Protein AF-A0A3D3CKE8-F1 (afdb_monomer_lite)

Structure (mmCIF, N/CA/C/O backbone):
data_AF-A0A3D3CKE8-F1
#
_entry.id   AF-A0A3D3CKE8-F1
#
loop_
_atom_site.group_PDB
_atom_site.id
_atom_site.type_symbol
_atom_site.label_atom_id
_atom_site.label_alt_id
_atom_site.label_comp_id
_atom_site.label_asym_id
_atom_site.label_entity_id
_atom_site.label_seq_id
_atom_site.pdbx_PDB_ins_code
_atom_site.Cartn_x
_atom_site.Cartn_y
_atom_site.Cartn_z
_atom_site.occupancy
_atom_site.B_iso_or_equiv
_atom_site.auth_seq_id
_atom_site.auth_comp_id
_atom_site.auth_asym_id
_atom_site.auth_atom_id
_atom_site.pdbx_PDB_model_num
ATOM 1 N N . MET A 1 1 ? 55.473 -10.782 -34.922 1.00 49.25 1 MET A N 1
ATOM 2 C CA . MET A 1 1 ? 54.188 -11.272 -35.466 1.00 49.25 1 MET A CA 1
ATOM 3 C C . MET A 1 1 ? 53.089 -10.391 -34.891 1.00 49.25 1 MET A C 1
ATOM 5 O O . MET A 1 1 ? 52.967 -10.340 -33.675 1.00 49.25 1 MET A O 1
ATOM 9 N N . GLN A 1 2 ? 52.391 -9.617 -35.725 1.00 47.38 2 GLN A N 1
ATOM 10 C CA . GLN A 1 2 ? 51.287 -8.747 -35.299 1.00 47.38 2 GLN A CA 1
ATOM 11 C C . GLN A 1 2 ? 50.040 -9.620 -35.081 1.00 47.38 2 GLN A C 1
ATOM 13 O O . GLN A 1 2 ? 49.719 -10.429 -35.950 1.00 47.38 2 GLN A O 1
ATOM 18 N N . ALA A 1 3 ? 49.367 -9.502 -33.935 1.00 47.38 3 ALA A N 1
ATOM 19 C CA . ALA A 1 3 ? 48.113 -10.216 -33.694 1.00 47.38 3 ALA A CA 1
ATOM 20 C C . ALA A 1 3 ? 47.030 -9.736 -34.685 1.00 47.38 3 ALA A C 1
ATOM 22 O O . ALA A 1 3 ? 46.976 -8.534 -34.964 1.00 47.38 3 ALA A O 1
ATOM 23 N N . PRO A 1 4 ? 46.174 -10.628 -35.218 1.00 55.47 4 PRO A N 1
ATOM 24 C CA . PRO A 1 4 ? 45.090 -10.217 -36.096 1.00 55.47 4 PRO A CA 1
ATOM 25 C C . PRO A 1 4 ? 44.102 -9.368 -35.293 1.00 55.47 4 PRO A C 1
ATOM 27 O O . PRO A 1 4 ? 43.492 -9.836 -34.331 1.00 55.47 4 PRO A O 1
ATOM 30 N N . PHE A 1 5 ? 43.962 -8.101 -35.677 1.00 59.69 5 PHE A N 1
ATOM 31 C CA . PHE A 1 5 ? 42.870 -7.266 -35.202 1.00 59.69 5 PHE A CA 1
ATOM 32 C C . PHE A 1 5 ? 41.587 -7.852 -35.794 1.00 59.69 5 PHE A C 1
ATOM 34 O O . PHE A 1 5 ? 41.424 -7.872 -37.014 1.00 59.69 5 PHE A O 1
ATOM 41 N N . VAL A 1 6 ? 40.712 -8.402 -34.949 1.00 62.38 6 VAL A N 1
ATOM 42 C CA . VAL A 1 6 ? 39.383 -8.845 -35.376 1.00 62.38 6 VAL A CA 1
ATOM 43 C C . VAL A 1 6 ? 38.647 -7.594 -35.839 1.00 62.38 6 VAL A C 1
ATOM 45 O O . VAL A 1 6 ? 38.214 -6.782 -35.024 1.00 62.38 6 VAL A O 1
ATOM 48 N N . VAL A 1 7 ? 38.569 -7.399 -37.155 1.00 60.78 7 VAL A N 1
ATOM 49 C CA . VAL A 1 7 ? 37.705 -6.383 -37.749 1.00 60.78 7 VAL A CA 1
ATOM 50 C C . VAL A 1 7 ? 36.291 -6.800 -37.379 1.00 60.78 7 VAL A C 1
ATOM 52 O O . VAL A 1 7 ? 35.799 -7.819 -37.859 1.00 60.78 7 VAL A O 1
ATOM 55 N N . LEU A 1 8 ? 35.679 -6.071 -36.447 1.00 63.47 8 LEU A N 1
ATOM 56 C CA . LEU A 1 8 ? 34.263 -6.230 -36.155 1.00 63.47 8 LEU A CA 1
ATOM 57 C C . LEU A 1 8 ? 33.516 -6.050 -37.475 1.00 63.47 8 LEU A C 1
ATOM 59 O O . LEU A 1 8 ? 33.596 -4.986 -38.088 1.00 63.47 8 LEU A O 1
ATOM 63 N N . ASP A 1 9 ? 32.853 -7.116 -37.919 1.00 76.62 9 ASP A N 1
ATOM 64 C CA . ASP A 1 9 ? 31.971 -7.082 -39.077 1.00 76.62 9 ASP A CA 1
ATOM 65 C C . ASP A 1 9 ? 30.974 -5.938 -38.861 1.00 76.62 9 ASP A C 1
ATOM 67 O O . ASP A 1 9 ? 30.253 -5.914 -37.858 1.00 76.62 9 ASP A O 1
ATOM 71 N N . SER A 1 10 ? 30.973 -4.959 -39.765 1.00 71.81 10 SER A N 1
ATOM 72 C CA . SER A 1 10 ? 30.092 -3.794 -39.690 1.00 71.81 10 SER A CA 1
ATOM 73 C C . SER A 1 10 ? 28.623 -4.207 -39.555 1.00 71.81 10 SER A C 1
ATOM 75 O O . SER A 1 10 ? 27.879 -3.548 -38.834 1.00 71.81 10 SER A O 1
ATOM 77 N N . SER A 1 11 ? 28.238 -5.365 -40.106 1.00 80.00 11 SER A N 1
ATOM 78 C CA . SER A 1 11 ? 26.905 -5.948 -39.936 1.00 80.00 11 SER A CA 1
ATOM 79 C C . SER A 1 11 ? 26.580 -6.292 -38.477 1.00 80.00 11 SER A C 1
ATOM 81 O O . SER A 1 11 ? 25.439 -6.146 -38.038 1.00 80.00 11 SER A O 1
ATOM 83 N N . LEU A 1 12 ? 27.560 -6.744 -37.688 1.00 84.25 12 LEU A N 1
ATOM 84 C CA . LEU A 1 12 ? 27.356 -7.027 -36.264 1.00 84.25 12 LEU A CA 1
ATOM 85 C C . LEU A 1 12 ? 27.201 -5.741 -35.454 1.00 84.25 12 LEU A C 1
ATOM 87 O O . LEU A 1 12 ? 26.384 -5.697 -34.535 1.00 84.25 12 LEU A O 1
ATOM 91 N N . VAL A 1 13 ? 27.957 -4.698 -35.800 1.00 85.38 13 VAL A N 1
ATOM 92 C CA . VAL A 1 13 ? 27.837 -3.382 -35.158 1.00 85.38 13 VAL A CA 1
ATOM 93 C C . VAL A 1 13 ? 26.453 -2.787 -35.427 1.00 85.38 13 VAL A C 1
ATOM 95 O O . VAL A 1 13 ? 25.785 -2.353 -34.491 1.00 85.38 13 VAL A O 1
ATOM 98 N N . GLU A 1 14 ? 25.978 -2.867 -36.671 1.00 90.44 14 GLU A N 1
ATOM 99 C CA . GLU A 1 14 ? 24.637 -2.421 -37.066 1.00 90.44 14 GLU A CA 1
ATOM 100 C C . GLU A 1 14 ? 23.529 -3.158 -36.299 1.00 90.44 14 GLU A C 1
ATOM 102 O O . GLU A 1 14 ? 22.636 -2.517 -35.743 1.00 90.44 14 GLU A O 1
ATOM 107 N N . LYS A 1 15 ? 23.624 -4.490 -36.168 1.00 92.88 15 LYS A N 1
ATOM 108 C CA . LYS A 1 15 ? 22.667 -5.298 -35.386 1.00 92.88 15 LYS A CA 1
ATOM 109 C C . LYS A 1 15 ? 22.637 -4.917 -33.907 1.00 92.88 15 LYS A C 1
ATOM 111 O O . LYS A 1 15 ? 21.574 -4.882 -33.292 1.00 92.88 15 LYS A O 1
ATOM 116 N N . VAL A 1 16 ? 23.795 -4.637 -33.310 1.00 94.81 16 VAL A N 1
ATOM 117 C CA . VAL A 1 16 ? 23.869 -4.191 -31.910 1.00 94.81 16 VAL A CA 1
ATOM 118 C C . VAL A 1 16 ? 23.170 -2.845 -31.734 1.00 94.81 16 VAL A C 1
ATOM 120 O O . VAL A 1 16 ? 22.486 -2.631 -30.731 1.00 94.81 16 VAL A O 1
ATOM 123 N N . ASP A 1 17 ? 23.321 -1.938 -32.692 1.00 95.50 17 ASP A N 1
ATOM 124 C CA . ASP A 1 17 ? 22.684 -0.628 -32.628 1.00 95.50 17 ASP A CA 1
ATOM 125 C C . ASP A 1 17 ? 21.171 -0.697 -32.860 1.00 95.50 17 ASP A C 1
ATOM 127 O O . ASP A 1 17 ? 20.424 0.025 -32.196 1.00 95.50 17 ASP A O 1
ATOM 131 N N . GLU A 1 18 ? 20.703 -1.607 -33.712 1.00 96.75 18 GLU A N 1
ATOM 132 C CA . GLU A 1 18 ? 19.280 -1.922 -33.862 1.00 96.75 18 GLU A CA 1
ATOM 133 C C . GLU A 1 18 ? 18.679 -2.458 -32.554 1.00 96.75 18 GLU A C 1
ATOM 135 O O . GLU A 1 18 ? 17.716 -1.886 -32.038 1.00 96.75 18 GLU A O 1
ATOM 140 N N . LEU A 1 19 ? 19.320 -3.446 -31.921 1.00 96.81 19 LEU A N 1
ATOM 141 C CA . LE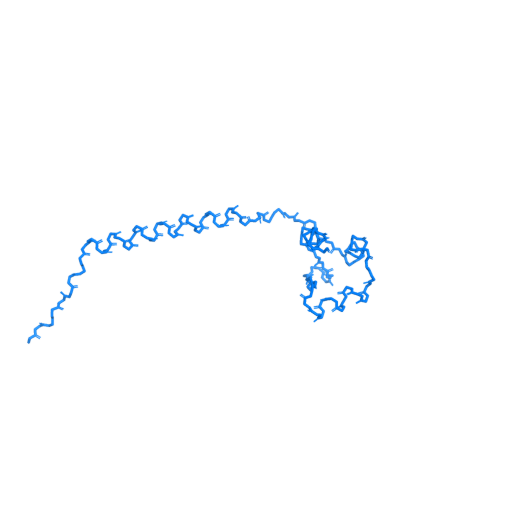U A 1 19 ? 18.868 -3.987 -30.634 1.00 96.81 19 LEU A CA 1
ATOM 142 C C . LEU A 1 19 ? 18.819 -2.923 -29.530 1.00 96.81 19 LEU A C 1
ATOM 144 O O . LEU A 1 19 ? 17.896 -2.902 -28.714 1.00 96.81 19 LEU A O 1
ATOM 148 N N . LYS A 1 20 ? 19.786 -1.999 -29.491 1.00 96.94 20 LYS A N 1
ATOM 149 C CA . LYS A 1 20 ? 19.748 -0.877 -28.537 1.00 96.94 20 LYS A CA 1
ATOM 150 C C . LYS A 1 20 ? 18.528 0.017 -28.760 1.00 96.94 20 LYS A C 1
ATOM 152 O O . LYS A 1 20 ? 17.958 0.501 -27.778 1.00 96.94 20 LYS A O 1
ATOM 157 N N . ARG A 1 21 ? 18.134 0.251 -30.017 1.00 97.69 21 ARG A N 1
ATOM 158 C CA . ARG A 1 21 ? 16.934 1.034 -30.355 1.00 97.69 21 ARG A CA 1
ATOM 159 C C . ARG A 1 21 ? 15.674 0.306 -29.908 1.00 97.69 21 ARG A C 1
ATOM 161 O O . ARG A 1 21 ? 14.863 0.913 -29.218 1.00 97.69 21 ARG A O 1
ATOM 168 N N . GLU A 1 22 ? 15.552 -0.986 -30.193 1.00 96.81 22 GLU A N 1
ATOM 169 C CA . GLU A 1 22 ? 14.409 -1.791 -29.745 1.00 96.81 22 GLU A CA 1
ATOM 170 C C . GLU A 1 22 ? 14.285 -1.812 -28.218 1.00 96.81 22 GLU A C 1
ATOM 172 O O . GLU A 1 22 ? 13.215 -1.543 -27.674 1.00 96.81 22 GLU A O 1
ATOM 177 N N . ILE A 1 23 ? 15.395 -2.029 -27.503 1.00 96.88 23 ILE A N 1
ATOM 178 C CA . ILE A 1 23 ? 15.423 -1.965 -26.035 1.00 96.88 23 ILE A CA 1
ATOM 179 C C . ILE A 1 23 ? 14.991 -0.578 -25.541 1.00 96.88 23 ILE A C 1
ATOM 181 O O . ILE A 1 23 ? 14.314 -0.473 -24.517 1.00 96.88 23 ILE A O 1
ATOM 185 N N . SER A 1 24 ? 15.379 0.494 -26.237 1.00 96.06 24 SER A N 1
ATOM 186 C CA . SER A 1 24 ? 14.951 1.854 -25.896 1.00 96.06 24 SER A CA 1
ATOM 187 C C . SER A 1 24 ? 13.438 2.024 -26.037 1.00 96.06 24 SER A C 1
ATOM 189 O O . SER A 1 24 ? 12.803 2.544 -25.119 1.00 96.06 24 SER A O 1
ATOM 191 N N . GLU A 1 25 ? 12.850 1.542 -27.132 1.00 95.38 25 GLU A N 1
ATOM 192 C CA . GLU A 1 25 ? 11.403 1.604 -27.355 1.00 95.38 25 GLU A CA 1
ATOM 193 C C . GLU A 1 25 ? 10.633 0.759 -26.336 1.00 95.38 25 GLU A C 1
ATOM 195 O O . GLU A 1 25 ? 9.681 1.244 -25.725 1.00 95.38 25 GLU A O 1
ATOM 200 N N . ILE A 1 26 ? 11.105 -0.455 -26.040 1.00 93.44 26 ILE A N 1
ATOM 201 C CA . ILE A 1 26 ? 10.522 -1.307 -24.995 1.00 93.44 26 ILE A CA 1
ATOM 202 C C . ILE A 1 26 ? 10.557 -0.594 -23.638 1.00 93.44 26 ILE A C 1
ATOM 204 O O . ILE A 1 26 ? 9.551 -0.563 -22.930 1.00 93.44 26 ILE A O 1
ATOM 208 N N . LYS A 1 27 ? 11.680 0.041 -23.276 1.00 91.19 27 LYS A N 1
ATOM 209 C CA . LYS A 1 27 ? 11.778 0.819 -22.031 1.00 91.19 27 LYS A CA 1
ATOM 210 C C . LYS A 1 27 ? 10.764 1.963 -21.987 1.00 91.19 27 LYS A C 1
ATOM 212 O O . LYS A 1 27 ? 10.143 2.158 -20.946 1.00 91.19 27 LYS A O 1
ATOM 217 N N . LYS A 1 28 ? 10.566 2.696 -23.088 1.00 88.62 28 LYS A N 1
ATOM 218 C CA . LYS A 1 28 ? 9.551 3.764 -23.165 1.00 88.62 28 LYS A CA 1
ATOM 219 C C . LYS A 1 28 ? 8.139 3.212 -22.975 1.00 88.62 28 LYS A C 1
ATOM 221 O O . LYS A 1 28 ? 7.358 3.798 -22.232 1.00 88.62 28 LYS A O 1
ATOM 226 N N . LEU A 1 29 ? 7.823 2.080 -23.605 1.00 86.12 29 LEU A N 1
ATOM 227 C CA . LEU A 1 29 ? 6.523 1.425 -23.455 1.00 86.12 29 LEU A CA 1
ATOM 228 C C . LEU A 1 29 ? 6.277 0.982 -22.012 1.00 86.12 29 LEU A C 1
ATOM 230 O O . LEU A 1 29 ? 5.201 1.241 -21.483 1.00 86.12 29 LEU A O 1
ATOM 234 N N . ILE A 1 30 ? 7.281 0.394 -21.356 1.00 85.06 30 ILE A N 1
ATOM 235 C CA . ILE A 1 30 ? 7.192 0.012 -19.941 1.00 85.06 30 ILE A CA 1
ATOM 236 C C . ILE A 1 30 ? 6.939 1.247 -19.075 1.00 85.06 30 ILE A C 1
ATOM 238 O O . ILE A 1 30 ? 6.006 1.239 -18.286 1.00 85.06 30 ILE A O 1
ATOM 242 N N . VAL A 1 31 ? 7.703 2.329 -19.259 1.00 78.44 31 VAL A N 1
ATOM 243 C CA . VAL A 1 31 ? 7.524 3.581 -18.499 1.00 78.44 31 VAL A CA 1
ATOM 244 C C . VAL A 1 31 ? 6.123 4.174 -18.682 1.00 78.44 31 VAL A C 1
ATOM 246 O O . VAL A 1 31 ? 5.550 4.686 -17.723 1.00 78.44 31 VAL A O 1
ATOM 249 N N . ASN A 1 32 ? 5.559 4.092 -19.887 1.00 74.25 32 ASN A N 1
ATOM 250 C CA . ASN A 1 32 ? 4.208 4.578 -20.170 1.00 74.25 32 ASN A CA 1
ATOM 251 C C . ASN A 1 32 ? 3.111 3.658 -19.616 1.00 74.25 32 ASN A C 1
ATOM 253 O O . ASN A 1 32 ? 2.027 4.140 -19.291 1.00 74.25 32 ASN A O 1
ATOM 257 N N . PHE A 1 33 ? 3.373 2.351 -19.530 1.00 68.25 33 PHE A N 1
ATOM 258 C CA . PHE A 1 33 ? 2.445 1.374 -18.963 1.00 68.25 33 PHE A CA 1
ATOM 259 C C . PHE A 1 33 ? 2.508 1.320 -17.434 1.00 68.25 33 PHE A C 1
ATOM 261 O O . PHE A 1 33 ? 1.538 0.916 -16.797 1.00 68.25 33 PHE A O 1
ATOM 268 N N . THR A 1 34 ? 3.607 1.774 -16.826 1.00 62.75 34 THR A N 1
ATOM 269 C CA . THR A 1 34 ? 3.627 2.084 -15.398 1.00 62.75 34 THR A CA 1
ATOM 270 C C . THR A 1 34 ? 2.518 3.104 -15.133 1.00 62.75 34 THR A C 1
ATOM 272 O O . THR A 1 34 ? 2.530 4.166 -15.769 1.00 62.75 34 THR A O 1
ATOM 275 N N . PRO A 1 35 ? 1.556 2.818 -14.232 1.00 60.72 35 PRO A N 1
ATOM 276 C CA . PRO A 1 35 ? 0.560 3.796 -13.828 1.00 60.72 35 PRO A CA 1
ATOM 277 C C . PRO A 1 35 ? 1.279 5.094 -13.468 1.00 60.72 35 PRO A C 1
ATOM 279 O O . PRO A 1 35 ? 2.077 5.134 -12.534 1.00 60.72 35 PRO A O 1
ATOM 282 N N . GLN A 1 36 ? 1.073 6.134 -14.280 1.00 55.50 36 GLN A N 1
ATOM 283 C CA . GLN A 1 36 ? 1.688 7.434 -14.044 1.00 55.50 36 GLN A CA 1
ATOM 284 C C . GLN A 1 36 ? 1.276 7.858 -12.637 1.00 55.50 36 GLN A C 1
ATOM 286 O O . GLN A 1 36 ? 0.074 7.876 -12.359 1.00 55.50 36 GLN A O 1
ATOM 291 N N . GLU A 1 37 ? 2.247 8.163 -11.769 1.00 58.06 37 GLU A N 1
ATOM 292 C CA . GLU A 1 37 ? 2.032 8.661 -10.409 1.00 58.06 37 GLU A CA 1
ATOM 293 C C . GLU A 1 37 ? 1.277 10.000 -10.467 1.00 58.06 37 GLU A C 1
ATOM 295 O O . GLU A 1 37 ? 1.819 11.078 -10.225 1.00 58.06 37 GLU A O 1
ATOM 300 N N . ARG A 1 38 ? -0.020 9.971 -10.787 1.00 58.16 38 ARG A N 1
ATOM 301 C CA . ARG A 1 38 ? -0.924 11.045 -10.398 1.00 58.16 38 ARG A CA 1
ATOM 302 C C . ARG A 1 38 ? -0.715 11.197 -8.897 1.00 58.16 38 ARG A C 1
ATOM 304 O O . ARG A 1 38 ? -0.649 10.158 -8.230 1.00 58.16 38 ARG A O 1
ATOM 311 N N . PRO A 1 39 ? -0.588 12.423 -8.357 1.00 61.59 39 PRO A N 1
ATOM 312 C CA . PRO A 1 39 ? -0.428 12.618 -6.926 1.00 61.59 39 PRO A CA 1
ATOM 313 C C . PRO A 1 39 ? -1.638 11.998 -6.236 1.00 61.59 39 PRO A C 1
ATOM 315 O O . PRO A 1 39 ? -2.718 12.576 -6.165 1.00 61.59 39 PRO A O 1
ATOM 318 N N . THR A 1 40 ? -1.458 10.751 -5.824 1.00 75.38 40 THR A N 1
ATOM 319 C CA . THR A 1 40 ? -2.518 9.928 -5.284 1.00 75.38 40 THR A CA 1
ATOM 320 C C . THR A 1 40 ? -2.730 10.410 -3.867 1.00 75.38 40 THR A C 1
ATOM 322 O O . THR A 1 40 ? -1.762 10.768 -3.178 1.00 75.38 40 THR A O 1
ATOM 325 N N . ARG A 1 41 ? -3.987 10.473 -3.427 1.00 91.19 41 ARG A N 1
ATOM 326 C CA . ARG A 1 41 ? -4.288 10.895 -2.065 1.00 91.19 41 ARG A CA 1
ATOM 327 C C . ARG A 1 41 ? -3.483 10.038 -1.086 1.00 91.19 41 ARG A C 1
ATOM 329 O O . ARG A 1 41 ? -3.344 8.827 -1.245 1.00 91.19 41 ARG A O 1
ATOM 336 N N . ARG A 1 42 ? -2.921 10.690 -0.073 1.00 94.50 42 ARG A N 1
ATOM 337 C CA . ARG A 1 42 ? -2.205 10.021 1.014 1.00 94.50 42 ARG A CA 1
ATOM 338 C C . ARG A 1 42 ? -3.194 9.749 2.134 1.00 94.50 42 ARG A C 1
ATOM 340 O O . ARG A 1 42 ? -3.708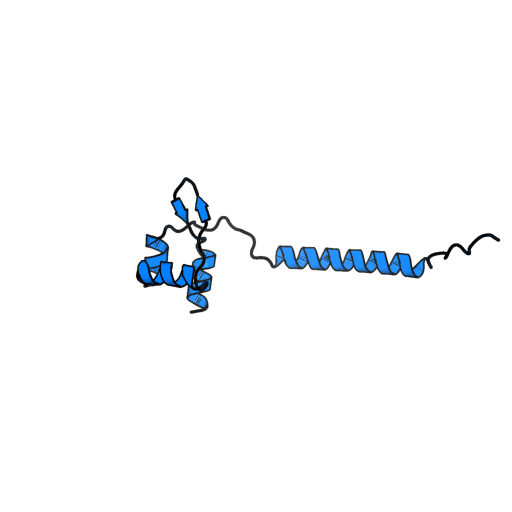 10.695 2.725 1.00 94.50 42 ARG A O 1
ATOM 347 N N . LEU A 1 43 ? -3.449 8.477 2.405 1.00 96.00 43 LEU A N 1
ATOM 348 C CA . LEU A 1 43 ? -4.341 8.036 3.468 1.00 96.00 43 LEU A CA 1
ATOM 349 C C . LEU A 1 43 ? -3.572 7.906 4.777 1.00 96.00 43 LEU A C 1
ATOM 351 O O . LEU A 1 43 ? -2.453 7.390 4.811 1.00 96.00 43 LEU A O 1
ATOM 355 N N . ARG A 1 44 ? -4.178 8.347 5.875 1.00 97.00 44 ARG A N 1
ATOM 356 C CA . ARG A 1 44 ? -3.720 8.038 7.232 1.00 97.00 44 ARG A CA 1
ATOM 357 C C . ARG A 1 44 ? -4.325 6.719 7.695 1.00 97.00 44 ARG A C 1
ATOM 359 O O . ARG A 1 44 ? -5.328 6.260 7.163 1.00 97.00 44 ARG A O 1
ATOM 366 N N . LEU A 1 45 ? -3.752 6.150 8.756 1.00 97.38 45 LEU A N 1
ATOM 367 C CA . LEU A 1 45 ? -4.185 4.858 9.291 1.00 97.38 45 LEU A CA 1
ATOM 368 C C . LEU A 1 45 ? -5.712 4.748 9.496 1.00 97.38 45 LEU A C 1
ATOM 370 O O . LEU A 1 45 ? -6.251 3.742 9.060 1.00 97.38 45 LEU A O 1
ATOM 374 N N . PRO A 1 46 ? -6.436 5.728 10.082 1.00 97.62 46 PRO A N 1
ATOM 375 C CA . PRO A 1 46 ? -7.887 5.602 10.238 1.00 97.62 46 PRO A CA 1
ATOM 376 C C . PRO A 1 46 ? -8.638 5.419 8.914 1.00 97.62 46 PRO A C 1
ATOM 378 O O . PRO A 1 46 ? -9.550 4.609 8.854 1.00 97.62 46 PRO A O 1
ATOM 381 N N . GLU A 1 47 ? -8.222 6.116 7.853 1.00 97.94 47 GLU A N 1
ATOM 382 C CA . GLU A 1 47 ? -8.839 6.004 6.524 1.00 97.94 47 GLU A CA 1
ATOM 383 C C . GLU A 1 47 ? -8.547 4.642 5.887 1.00 97.94 47 GLU A C 1
ATOM 385 O O . GLU A 1 47 ? -9.415 4.055 5.252 1.00 97.94 47 GLU A O 1
ATOM 390 N N . VAL A 1 48 ? -7.334 4.116 6.086 1.00 97.69 48 VAL A N 1
ATOM 391 C CA . VAL A 1 48 ? -6.975 2.768 5.628 1.00 97.69 48 VAL A CA 1
ATOM 392 C C . VAL A 1 48 ? -7.826 1.713 6.335 1.00 97.69 48 VAL A C 1
ATOM 394 O O . VAL A 1 48 ? -8.366 0.829 5.681 1.00 97.69 48 VAL A O 1
ATOM 397 N N . LEU A 1 49 ? -7.977 1.809 7.659 1.00 98.00 49 LEU A N 1
ATOM 398 C CA . LEU A 1 49 ? -8.762 0.846 8.437 1.00 98.00 49 LEU A CA 1
ATOM 399 C C . LEU A 1 49 ? -10.250 0.881 8.076 1.00 98.00 49 LEU A C 1
ATOM 401 O O . LEU A 1 49 ? -10.863 -0.178 7.984 1.00 98.00 49 LEU A O 1
ATOM 405 N N . ASP A 1 50 ? -10.803 2.076 7.849 1.00 97.88 50 ASP A N 1
ATOM 406 C CA . ASP A 1 50 ? -12.189 2.268 7.407 1.00 97.88 50 ASP A CA 1
ATOM 407 C C . ASP A 1 50 ? -12.444 1.588 6.056 1.00 97.88 50 ASP A C 1
ATOM 409 O O . ASP A 1 50 ? -13.390 0.817 5.917 1.00 97.88 50 ASP A O 1
ATOM 413 N N . ARG A 1 51 ? -11.537 1.774 5.088 1.00 96.31 51 ARG A N 1
ATOM 414 C CA . ARG A 1 51 ? -11.648 1.135 3.769 1.00 96.31 51 ARG A CA 1
ATOM 415 C C . ARG A 1 51 ? -11.446 -0.373 3.795 1.00 96.31 51 ARG A C 1
ATOM 417 O O . ARG A 1 51 ? -12.171 -1.090 3.118 1.00 96.31 51 ARG A O 1
ATOM 424 N N . MET A 1 52 ? -10.459 -0.847 4.551 1.00 96.19 52 MET A N 1
ATOM 425 C CA . MET A 1 52 ? -10.158 -2.277 4.654 1.00 96.19 52 MET A CA 1
ATOM 426 C C . MET A 1 52 ? -11.196 -3.028 5.497 1.00 96.19 52 MET A C 1
ATOM 428 O O . MET A 1 52 ? -11.249 -4.250 5.444 1.00 96.19 52 MET A O 1
ATOM 432 N N . GLY A 1 53 ? -11.979 -2.332 6.329 1.00 96.75 53 GLY A N 1
ATOM 433 C CA . GLY A 1 53 ? -12.931 -2.964 7.243 1.00 96.75 53 GLY A CA 1
ATOM 434 C C . GLY A 1 53 ? -12.269 -3.833 8.320 1.00 96.75 53 GLY A C 1
ATOM 435 O O . GLY A 1 53 ? -12.900 -4.751 8.843 1.00 96.75 53 GLY A O 1
ATOM 436 N N . ILE A 1 54 ? -11.000 -3.572 8.663 1.00 96.81 54 ILE A N 1
ATOM 437 C CA . ILE A 1 54 ? -10.234 -4.384 9.621 1.00 96.81 54 ILE A CA 1
ATOM 438 C C . ILE A 1 54 ? -9.745 -3.588 10.827 1.00 96.81 54 ILE A C 1
ATOM 440 O O . ILE A 1 54 ? -9.620 -2.363 10.821 1.00 96.81 54 ILE A O 1
ATOM 444 N N . SER A 1 55 ? -9.401 -4.318 11.887 1.00 98.00 55 SER A N 1
ATOM 445 C CA . SER A 1 55 ? -8.832 -3.717 13.087 1.00 98.00 55 SER A CA 1
ATOM 446 C C . SER A 1 55 ? -7.401 -3.215 12.864 1.00 98.00 55 SER A C 1
ATOM 448 O O . SER A 1 55 ? -6.632 -3.752 12.061 1.00 98.00 55 SER A O 1
ATOM 450 N N . LYS A 1 56 ? -6.993 -2.235 13.678 1.00 97.88 56 LYS A N 1
ATOM 451 C CA . LYS A 1 56 ? -5.607 -1.751 13.734 1.00 97.88 56 LYS A CA 1
ATOM 452 C C . LYS A 1 56 ? -4.604 -2.889 13.953 1.00 97.88 56 LYS A C 1
ATOM 454 O O . LYS A 1 56 ? -3.546 -2.884 13.334 1.00 97.88 56 LYS A O 1
ATOM 459 N N . THR A 1 57 ? -4.913 -3.838 14.836 1.00 98.25 57 THR A N 1
ATOM 460 C CA . THR A 1 57 ? -4.033 -4.977 15.135 1.00 98.25 57 THR A CA 1
ATOM 461 C C . THR A 1 57 ? -3.866 -5.867 13.908 1.00 98.25 57 THR A C 1
ATOM 463 O O . THR A 1 57 ? -2.735 -6.141 13.520 1.00 98.25 57 THR A O 1
ATOM 466 N N . THR A 1 58 ? -4.972 -6.206 13.236 1.00 98.06 58 THR A N 1
ATOM 467 C CA . THR A 1 58 ? -4.971 -6.980 11.984 1.00 98.06 58 THR A CA 1
ATOM 468 C C . THR A 1 58 ? -4.100 -6.316 10.920 1.00 98.06 58 THR A C 1
ATOM 470 O O . THR A 1 58 ? -3.297 -6.987 10.278 1.00 98.06 58 THR A O 1
ATOM 473 N N . TRP A 1 59 ? -4.203 -4.992 10.775 1.00 97.88 59 TRP A N 1
ATOM 474 C CA . TRP A 1 59 ? -3.372 -4.235 9.841 1.00 97.88 59 TRP A CA 1
ATOM 475 C C . TRP A 1 59 ? -1.877 -4.343 10.173 1.00 97.88 59 TRP A C 1
ATOM 477 O O . TRP A 1 59 ? -1.066 -4.677 9.312 1.00 97.88 59 TRP A O 1
ATOM 487 N N . TRP A 1 60 ? -1.481 -4.117 11.429 1.00 97.75 60 TRP A N 1
ATOM 488 C CA . TRP A 1 60 ? -0.065 -4.212 11.804 1.00 97.75 60 TRP A CA 1
ATOM 489 C C . TRP A 1 60 ? 0.492 -5.629 11.705 1.00 97.75 60 TRP A C 1
ATOM 491 O O . TRP A 1 60 ? 1.645 -5.791 11.310 1.00 97.75 60 TRP A O 1
ATOM 501 N N . ASP A 1 61 ? -0.297 -6.645 12.042 1.00 98.31 61 ASP A N 1
ATOM 502 C CA . ASP A 1 61 ? 0.127 -8.037 11.903 1.00 98.31 61 ASP A CA 1
ATOM 503 C C . ASP A 1 61 ? 0.242 -8.441 10.432 1.00 98.31 61 ASP A C 1
ATOM 505 O O . ASP A 1 61 ? 1.201 -9.115 10.062 1.00 98.31 61 ASP A O 1
ATOM 509 N N . GLY A 1 62 ? -0.643 -7.939 9.567 1.00 97.06 62 GLY A N 1
ATOM 510 C CA . GLY A 1 62 ? -0.512 -8.103 8.122 1.00 97.06 62 GLY A CA 1
ATOM 511 C C . GLY A 1 62 ? 0.726 -7.408 7.548 1.00 97.06 62 GLY A C 1
ATOM 512 O O . GLY A 1 62 ? 1.391 -7.987 6.694 1.00 97.06 62 GLY A O 1
ATOM 513 N N . ILE A 1 63 ? 1.115 -6.233 8.064 1.00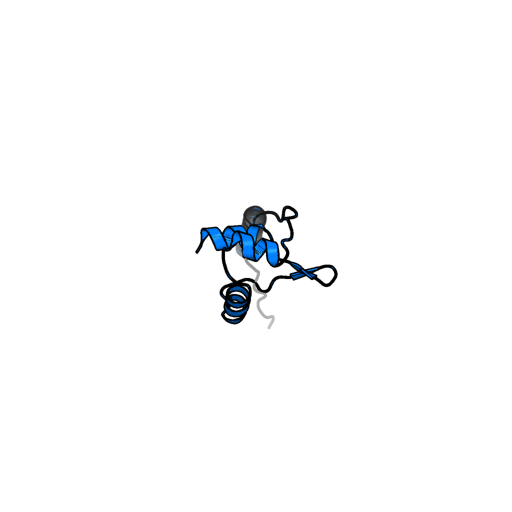 97.31 63 ILE A N 1
ATOM 514 C CA . ILE A 1 63 ? 2.399 -5.599 7.705 1.00 97.31 63 ILE A CA 1
ATOM 515 C C . ILE A 1 63 ? 3.577 -6.485 8.131 1.00 97.31 63 ILE A C 1
ATOM 517 O O . ILE A 1 63 ? 4.483 -6.719 7.335 1.00 97.31 63 ILE A O 1
ATOM 521 N N . LYS A 1 64 ? 3.578 -7.010 9.366 1.00 97.69 64 LYS A N 1
ATOM 522 C CA . LYS A 1 64 ? 4.647 -7.912 9.842 1.00 97.69 64 LYS A CA 1
ATOM 523 C C . LYS A 1 64 ? 4.733 -9.194 9.011 1.00 97.69 64 LYS A C 1
ATOM 525 O O . LYS A 1 64 ? 5.828 -9.696 8.790 1.00 97.69 64 LYS A O 1
ATOM 530 N N . ALA A 1 65 ? 3.589 -9.709 8.565 1.00 97.12 65 ALA A N 1
ATOM 531 C CA . ALA A 1 65 ? 3.490 -10.897 7.725 1.00 97.12 65 ALA A CA 1
ATOM 532 C C . ALA A 1 65 ? 3.791 -10.629 6.237 1.00 97.12 65 ALA A C 1
ATOM 534 O O . ALA A 1 65 ? 3.773 -11.566 5.445 1.00 97.12 65 ALA A O 1
ATOM 535 N N . GLY A 1 66 ? 4.036 -9.373 5.840 1.00 95.88 66 GLY A N 1
ATOM 536 C CA . GLY A 1 66 ? 4.289 -8.993 4.447 1.00 95.88 66 GLY A CA 1
ATOM 537 C C . GLY A 1 66 ? 3.048 -8.976 3.548 1.00 95.88 66 GLY A C 1
ATOM 538 O O . GLY A 1 66 ? 3.187 -8.892 2.334 1.00 95.88 66 GLY A O 1
ATOM 539 N N . ARG A 1 67 ? 1.841 -9.049 4.123 1.00 94.56 67 ARG A N 1
ATOM 540 C CA . ARG A 1 67 ? 0.566 -8.983 3.389 1.00 94.56 67 ARG A CA 1
ATOM 541 C C . ARG A 1 67 ? 0.169 -7.552 3.033 1.00 94.56 67 ARG A C 1
ATOM 543 O O . ARG A 1 67 ? -0.452 -7.332 2.003 1.00 94.56 67 ARG A O 1
ATOM 550 N N . TYR A 1 68 ? 0.497 -6.593 3.897 1.00 96.25 68 TYR A N 1
ATOM 551 C CA . TYR A 1 68 ? 0.107 -5.192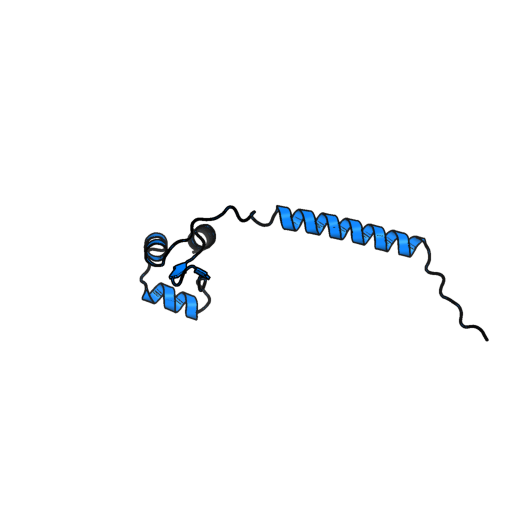 3.732 1.00 96.25 68 TYR A CA 1
ATOM 552 C C . TYR A 1 68 ? 1.331 -4.277 3.635 1.00 96.25 68 TYR A C 1
ATOM 554 O O . TYR A 1 68 ? 2.368 -4.559 4.247 1.00 96.25 68 TYR A O 1
ATOM 562 N N . PRO A 1 69 ? 1.220 -3.148 2.919 1.00 95.12 69 PRO A N 1
ATOM 563 C CA . PRO A 1 69 ? 2.310 -2.204 2.758 1.00 95.12 69 PRO A CA 1
ATOM 564 C C . PRO A 1 69 ? 2.656 -1.526 4.079 1.00 95.12 69 PRO A C 1
ATOM 566 O O . PRO A 1 69 ? 1.793 -1.075 4.838 1.00 95.12 69 PRO A O 1
ATOM 569 N N . ALA A 1 70 ? 3.954 -1.372 4.337 1.00 95.38 70 ALA A N 1
ATOM 570 C CA . ALA A 1 70 ? 4.431 -0.722 5.551 1.00 95.38 70 ALA A CA 1
ATOM 571 C C . ALA A 1 70 ? 4.026 0.761 5.628 1.00 95.38 70 ALA A C 1
ATOM 573 O O . ALA A 1 70 ? 3.968 1.306 6.726 1.00 95.38 70 ALA A O 1
ATOM 574 N N . GLY A 1 71 ? 3.736 1.420 4.503 1.00 93.19 71 GLY A N 1
ATOM 575 C CA . GLY A 1 71 ? 3.444 2.852 4.437 1.00 93.19 71 GLY A CA 1
ATOM 576 C C . GLY A 1 71 ? 4.693 3.730 4.550 1.00 93.19 71 GLY A C 1
ATOM 577 O O . GLY A 1 71 ? 5.734 3.327 5.074 1.00 93.19 71 GLY A O 1
ATOM 578 N N . LEU A 1 72 ? 4.574 4.963 4.069 1.00 94.31 72 LEU A N 1
ATOM 579 C CA . LEU A 1 72 ? 5.640 5.956 3.949 1.00 94.31 72 LEU A CA 1
ATOM 580 C C . LEU A 1 72 ? 5.566 6.969 5.097 1.00 94.31 72 LEU A C 1
ATOM 582 O O . LEU A 1 72 ? 4.488 7.251 5.619 1.00 94.31 72 LEU A O 1
ATOM 586 N N . LYS A 1 73 ? 6.703 7.544 5.501 1.00 94.50 73 LYS A N 1
ATOM 587 C CA . LYS A 1 73 ? 6.733 8.626 6.498 1.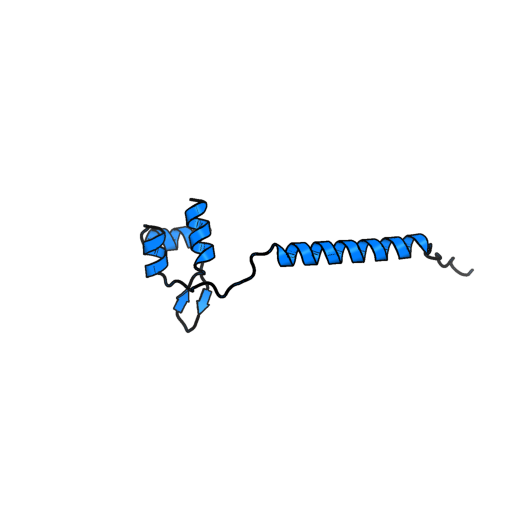00 94.50 73 LYS A CA 1
ATOM 588 C C . LYS A 1 73 ? 6.688 9.979 5.790 1.00 94.50 73 LYS A C 1
ATOM 590 O O . LYS A 1 73 ? 7.641 10.341 5.110 1.00 94.50 73 LYS A O 1
ATOM 595 N N . ASP A 1 74 ? 5.617 10.736 6.003 1.00 91.94 74 ASP A N 1
ATOM 596 C CA . ASP A 1 74 ? 5.415 12.080 5.457 1.00 91.94 74 ASP A CA 1
ATOM 597 C C . ASP A 1 74 ? 5.074 13.059 6.586 1.00 91.94 74 ASP A C 1
ATOM 599 O O . ASP A 1 74 ? 4.158 12.828 7.376 1.00 91.94 74 ASP A O 1
ATOM 603 N N . ARG A 1 75 ? 5.850 14.143 6.706 1.00 92.38 75 ARG A N 1
ATOM 604 C CA . ARG A 1 75 ? 5.692 15.171 7.759 1.00 92.38 75 ARG A CA 1
ATOM 605 C C . ARG A 1 75 ? 5.536 14.600 9.182 1.00 92.38 75 ARG A C 1
ATOM 607 O O . ARG A 1 75 ? 4.780 15.120 9.995 1.00 92.38 75 ARG A O 1
ATOM 614 N N . GLY A 1 76 ? 6.245 13.510 9.483 1.00 93.31 76 GLY A N 1
ATOM 615 C CA . GLY A 1 76 ? 6.215 12.851 10.795 1.00 93.31 76 GLY A CA 1
ATOM 616 C C . GLY A 1 76 ? 5.071 11.853 11.005 1.00 93.31 76 GLY A C 1
ATOM 617 O O . GLY A 1 76 ? 5.066 11.166 12.023 1.00 93.31 76 GLY A O 1
ATOM 618 N N . VAL A 1 77 ? 4.156 11.709 10.045 1.00 94.69 77 VAL A N 1
ATOM 619 C CA . VAL A 1 77 ? 3.027 10.771 10.100 1.00 94.69 77 VAL A CA 1
ATOM 620 C C . VAL A 1 77 ? 3.245 9.643 9.091 1.00 94.69 77 VAL A C 1
ATOM 622 O O . VAL A 1 77 ? 3.872 9.839 8.052 1.00 94.69 77 VAL A O 1
ATOM 625 N N . ARG A 1 78 ? 2.751 8.440 9.398 1.00 96.06 78 ARG A N 1
ATOM 626 C CA . ARG A 1 78 ? 2.742 7.329 8.441 1.00 96.06 78 ARG A CA 1
ATOM 627 C C . ARG A 1 78 ? 1.512 7.429 7.542 1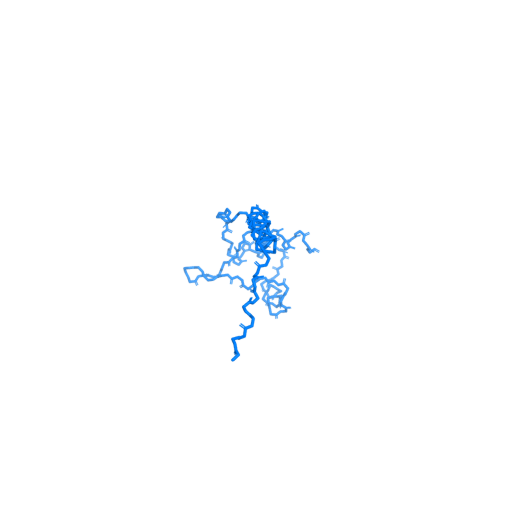.00 96.06 78 ARG A C 1
ATOM 629 O O . ARG A 1 78 ? 0.399 7.583 8.049 1.00 96.06 78 ARG A O 1
ATOM 636 N N . VAL A 1 79 ? 1.734 7.345 6.239 1.00 96.88 79 VAL A N 1
ATOM 637 C CA . VAL A 1 79 ? 0.711 7.464 5.203 1.00 96.88 79 VAL A CA 1
ATOM 638 C C . VAL A 1 79 ? 0.848 6.356 4.164 1.00 96.88 79 VAL A C 1
ATOM 640 O O . VAL A 1 79 ? 1.938 5.830 3.952 1.00 96.88 79 VAL A O 1
ATOM 643 N N . TRP A 1 80 ? -0.254 6.029 3.502 1.00 95.56 80 TRP A N 1
ATOM 644 C CA . TRP A 1 80 ? -0.330 5.042 2.426 1.00 95.56 80 TRP A CA 1
ATOM 645 C C . TRP A 1 80 ? -0.870 5.700 1.165 1.00 95.56 80 TRP A C 1
ATOM 647 O O . TRP A 1 80 ? -1.586 6.701 1.253 1.00 95.56 80 TRP A O 1
ATOM 657 N N . ARG A 1 81 ? -0.504 5.177 -0.004 1.00 93.38 81 ARG A N 1
ATOM 658 C CA . ARG A 1 81 ? -1.079 5.673 -1.254 1.00 93.38 81 ARG A CA 1
ATOM 659 C C . ARG A 1 81 ? -2.485 5.095 -1.397 1.00 93.38 81 ARG A C 1
ATOM 661 O O . ARG A 1 81 ? -2.684 3.910 -1.172 1.00 93.38 81 ARG A O 1
ATOM 668 N N . GLU A 1 82 ? -3.459 5.940 -1.714 1.00 93.44 82 GLU A N 1
ATOM 669 C CA . GLU A 1 82 ? -4.853 5.509 -1.879 1.00 93.44 82 GLU A CA 1
ATOM 670 C C . GLU A 1 82 ? -5.013 4.416 -2.945 1.00 93.44 82 GLU A C 1
ATOM 672 O O . GLU A 1 82 ? -5.734 3.460 -2.700 1.00 93.44 82 GLU A O 1
ATOM 677 N N . ASP A 1 83 ? -4.289 4.489 -4.059 1.00 90.50 83 ASP A N 1
ATOM 678 C CA . ASP A 1 83 ? -4.358 3.497 -5.137 1.00 90.50 83 ASP A CA 1
ATOM 679 C C . ASP A 1 83 ? -3.797 2.133 -4.722 1.00 90.50 83 ASP A C 1
ATOM 681 O O . ASP A 1 83 ? -4.397 1.116 -5.041 1.00 90.50 83 ASP A O 1
ATOM 685 N N . GLU A 1 84 ? -2.700 2.109 -3.960 1.00 91.62 84 GLU A N 1
ATOM 686 C CA . GLU A 1 84 ? -2.140 0.880 -3.385 1.00 91.62 84 GLU A CA 1
ATOM 687 C C . GLU A 1 84 ? -3.156 0.202 -2.451 1.00 91.62 84 GLU A C 1
ATOM 689 O O . GLU A 1 84 ? -3.328 -1.013 -2.490 1.00 91.62 84 GLU A O 1
ATOM 694 N N . ILE A 1 85 ? -3.882 0.982 -1.642 1.00 94.75 85 ILE A N 1
ATOM 695 C CA . ILE A 1 85 ? -4.958 0.450 -0.791 1.00 94.75 85 ILE A CA 1
ATOM 696 C C . ILE A 1 85 ? -6.143 -0.039 -1.634 1.00 94.75 85 ILE A C 1
ATOM 698 O O . ILE A 1 85 ? -6.674 -1.116 -1.373 1.00 94.75 85 ILE A O 1
ATOM 702 N N . ASP A 1 86 ? -6.538 0.705 -2.666 1.00 92.06 86 ASP A N 1
ATOM 703 C CA . ASP A 1 86 ? -7.634 0.318 -3.559 1.00 92.06 86 ASP A CA 1
ATOM 704 C C . ASP A 1 86 ? -7.292 -0.925 -4.410 1.00 92.06 86 ASP A C 1
ATOM 706 O O . ASP A 1 86 ? -8.190 -1.641 -4.853 1.00 92.06 86 ASP A O 1
ATOM 710 N N . GLU A 1 87 ? -6.011 -1.183 -4.684 1.00 91.50 87 GLU A N 1
ATOM 711 C CA . GLU A 1 87 ? -5.532 -2.421 -5.311 1.00 91.50 87 GLU A CA 1
ATOM 712 C C . GLU A 1 87 ? -5.583 -3.602 -4.343 1.00 91.50 87 GLU A C 1
ATOM 714 O O . GLU A 1 87 ? -6.081 -4.660 -4.724 1.00 91.50 87 GLU A O 1
ATOM 719 N N . LEU A 1 88 ? -5.162 -3.415 -3.086 1.00 92.56 88 LEU A N 1
ATOM 720 C CA . LEU A 1 88 ? -5.288 -4.450 -2.052 1.00 92.56 88 LEU A CA 1
ATOM 721 C C . LEU A 1 88 ? -6.743 -4.888 -1.880 1.00 92.56 88 LEU A C 1
ATOM 723 O O . LEU A 1 88 ? -7.015 -6.081 -1.866 1.00 92.56 88 LEU A O 1
ATOM 727 N N . ILE A 1 89 ? -7.677 -3.936 -1.829 1.00 92.38 89 ILE A N 1
ATOM 728 C CA . ILE A 1 89 ? -9.118 -4.217 -1.706 1.00 92.38 89 ILE A CA 1
ATOM 729 C C . ILE A 1 89 ? -9.664 -4.958 -2.934 1.00 92.38 89 ILE A C 1
ATOM 731 O O . ILE A 1 89 ? -10.624 -5.710 -2.825 1.00 92.38 89 ILE A O 1
ATOM 735 N N . ARG A 1 90 ? -9.079 -4.750 -4.119 1.00 90.56 90 ARG A N 1
ATOM 736 C CA . ARG A 1 90 ? -9.476 -5.465 -5.342 1.00 90.56 90 ARG A CA 1
ATOM 737 C C . ARG A 1 90 ? -8.935 -6.895 -5.415 1.00 90.56 90 ARG A C 1
ATOM 739 O O . ARG A 1 90 ? -9.454 -7.671 -6.213 1.00 90.56 90 ARG A O 1
ATOM 746 N N . MET A 1 91 ? -7.873 -7.201 -4.672 1.00 77.81 91 MET A N 1
ATOM 747 C CA . MET A 1 91 ? -7.168 -8.486 -4.706 1.00 77.81 91 MET A CA 1
ATOM 748 C C . MET A 1 91 ? -7.485 -9.411 -3.519 1.00 77.81 91 MET A C 1
ATOM 750 O O . MET A 1 91 ? -7.175 -10.599 -3.618 1.00 77.81 91 MET A O 1
ATOM 754 N N . ASP A 1 92 ? -8.044 -8.881 -2.427 1.00 68.44 92 ASP A N 1
ATOM 755 C CA . ASP A 1 92 ? -8.544 -9.634 -1.258 1.00 68.44 92 ASP A CA 1
ATOM 756 C C . ASP A 1 92 ? -9.945 -10.221 -1.518 1.00 68.44 92 ASP A C 1
ATOM 758 O O . ASP A 1 92 ? -10.181 -11.380 -1.103 1.00 68.44 92 ASP A O 1
#

pLDDT: mean 87.0, std 14.4, range [47.38, 98.31]

Radius of gyration: 24.44 Å; chains: 1; bounding box: 67×26×55 Å

Sequence (92 aa):
MQAPFVVLDSSLVEKVDELKREISEIKKLIVNFTPQERPTRRLRLPEVLDRMGISKTTWWDGIKAGRYPAGLKDRGVRVWREDEIDELIRMD

Secondary structure (DSSP, 8-state):
-PPP-----HHHHHHHHHHHHHHHHHHHHHHHHS-------EEEHHHHHHHHT--HHHHHHHHHTTSS---EEETTEEEEEHHHHHHHHHH-

Foldseek 3Di:
DDDDDPPPDVVVVVVVVVVVVVVVVVVVVVVVPPPPCPVADWDAPVRLCVLVVDDPVVQVVCVVVVNHDPADQDPNGGTDGPVSSVVSVVVD